Protein AF-C0D534-F1 (afdb_monomer_lite)

pLDDT: mean 90.74, std 6.22, range [72.88, 96.62]

Sequence (48 aa):
MKTRRLRNIEVSEIGYSCMGFSHGYGALPPKADAILLIRMAYELGCNP

Secondary structure (DSSP, 8-state):
--EEEETTEEEESSPPP-GGGSTTSSSPPPHHHHHHHHHHHHHTT---

InterPro domains:
  IPR036812 NAD(P)-dependent oxidoreductase domain superfamily [SSF51430] (1-47)

Radius of gyration: 12.8 Å; chains: 1; bounding box: 31×21×28 Å

Foldseek 3Di:
DDWDDDPPDIFDPDADDPPLCDPPNPDHDPPVVSVVVVVVCVVVPRGD

Structure (mmCIF, N/CA/C/O backbone):
data_AF-C0D534-F1
#
_entry.id   AF-C0D534-F1
#
loop_
_atom_site.group_PDB
_atom_site.id
_atom_site.type_symbol
_atom_site.label_atom_id
_atom_site.label_alt_id
_atom_site.label_comp_id
_atom_site.label_asym_id
_atom_site.label_entity_id
_atom_site.label_seq_id
_atom_site.pdbx_PDB_ins_code
_atom_site.Cartn_x
_atom_site.Cartn_y
_atom_site.Cartn_z
_atom_site.occupancy
_atom_site.B_iso_or_equiv
_atom_site.auth_seq_id
_atom_site.auth_comp_id
_atom_site.auth_asym_id
_atom_site.auth_atom_id
_atom_site.pdbx_PDB_model_num
ATOM 1 N N . MET A 1 1 ? -4.415 -5.272 11.994 1.00 83.69 1 MET A N 1
ATOM 2 C CA . MET A 1 1 ? -4.081 -3.832 12.001 1.00 83.69 1 MET A CA 1
ATOM 3 C C . MET A 1 1 ? -4.773 -3.153 13.180 1.00 83.69 1 MET A C 1
ATOM 5 O O . MET A 1 1 ? -5.862 -3.591 13.527 1.00 83.69 1 MET A O 1
ATOM 9 N N . LYS A 1 2 ? -4.178 -2.126 13.805 1.00 93.62 2 LYS A N 1
ATOM 10 C CA . LYS A 1 2 ? -4.901 -1.233 14.735 1.00 93.62 2 LYS A CA 1
ATOM 11 C C . LYS A 1 2 ? -5.675 -0.182 13.937 1.00 93.62 2 LYS A C 1
ATOM 13 O O . LYS A 1 2 ? -5.178 0.261 12.902 1.00 93.62 2 LYS A O 1
ATOM 18 N N . THR A 1 3 ? -6.849 0.223 14.413 1.00 94.94 3 THR A N 1
ATOM 19 C CA . THR A 1 3 ? -7.708 1.203 13.732 1.00 94.94 3 THR A CA 1
ATOM 20 C C . THR A 1 3 ? -7.926 2.458 14.575 1.00 94.94 3 THR A C 1
ATOM 22 O O . THR A 1 3 ? -7.733 2.471 15.794 1.00 94.94 3 THR A O 1
ATOM 25 N N . ARG A 1 4 ? -8.268 3.557 13.903 1.00 95.75 4 ARG A N 1
ATOM 26 C CA . ARG A 1 4 ? -8.589 4.860 14.487 1.00 95.75 4 ARG A CA 1
ATOM 27 C C . ARG A 1 4 ? -9.841 5.406 13.819 1.00 95.75 4 ARG A C 1
ATOM 29 O O . ARG A 1 4 ? -10.068 5.200 12.634 1.00 95.75 4 ARG A O 1
ATOM 36 N N . ARG A 1 5 ? -10.649 6.152 14.569 1.00 96.44 5 ARG A N 1
ATOM 37 C CA . ARG A 1 5 ? -11.866 6.762 14.030 1.00 96.44 5 ARG A CA 1
ATOM 38 C C . ARG A 1 5 ? -11.573 8.153 13.480 1.00 96.44 5 ARG A C 1
ATOM 40 O O . ARG A 1 5 ? -11.184 9.047 14.230 1.00 96.44 5 ARG A O 1
ATOM 47 N N . LEU A 1 6 ? -11.790 8.345 12.182 1.00 94.50 6 LEU A N 1
ATOM 48 C CA . LEU A 1 6 ? -11.703 9.635 11.508 1.00 94.50 6 LEU A CA 1
ATOM 49 C C . LEU A 1 6 ? -13.119 10.141 11.219 1.00 94.50 6 LEU A C 1
ATOM 51 O O . LEU A 1 6 ? -13.747 9.774 10.228 1.00 94.50 6 LEU A O 1
ATOM 55 N N . ARG A 1 7 ? -13.640 11.001 12.103 1.00 95.38 7 ARG A N 1
ATOM 56 C CA . ARG A 1 7 ? -15.042 11.460 12.082 1.00 95.38 7 ARG A CA 1
ATOM 57 C C . ARG A 1 7 ? -1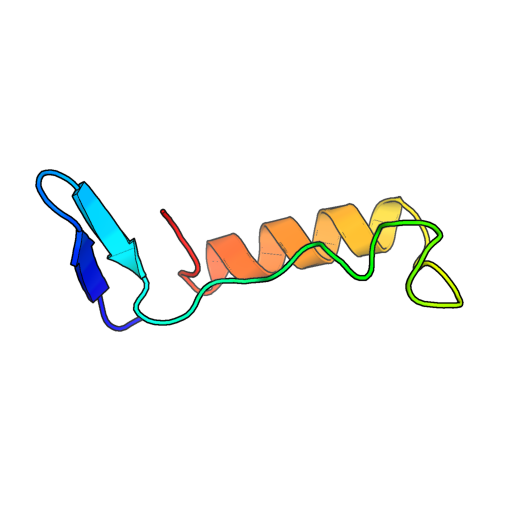6.023 10.273 12.121 1.00 95.38 7 ARG A C 1
ATOM 59 O O . ARG A 1 7 ? -16.253 9.705 13.190 1.00 95.38 7 ARG A O 1
ATOM 66 N N . ASN A 1 8 ? -16.564 9.905 10.961 1.00 96.62 8 ASN A N 1
ATOM 67 C CA . ASN A 1 8 ? -17.616 8.903 10.791 1.00 96.62 8 ASN A CA 1
ATOM 68 C C . ASN A 1 8 ? -17.112 7.617 10.117 1.00 96.62 8 ASN A C 1
ATOM 70 O O . ASN A 1 8 ? -17.918 6.728 9.871 1.00 96.62 8 ASN A O 1
ATOM 74 N N . ILE A 1 9 ? -15.814 7.523 9.809 1.00 95.56 9 ILE A N 1
ATOM 75 C CA . ILE A 1 9 ? -15.192 6.321 9.241 1.00 95.56 9 ILE A CA 1
ATOM 76 C C . ILE A 1 9 ? -14.134 5.771 10.198 1.00 95.56 9 ILE A C 1
ATOM 78 O O . ILE A 1 9 ? -13.518 6.521 10.962 1.00 95.56 9 ILE A O 1
ATOM 82 N N . GLU A 1 10 ? -13.950 4.458 10.183 1.00 94.94 10 GLU A N 1
ATOM 83 C CA . GLU A 1 10 ? -12.866 3.781 10.885 1.00 94.94 10 GLU A CA 1
ATOM 84 C C . GLU A 1 10 ? -11.770 3.469 9.873 1.00 94.94 10 GLU A C 1
ATOM 86 O O . GLU A 1 10 ? -12.039 2.826 8.870 1.00 94.94 10 GLU A O 1
ATOM 91 N N . VAL A 1 11 ? -10.558 3.947 10.139 1.00 95.38 11 VAL A N 1
ATOM 92 C CA . VAL A 1 11 ? -9.408 3.822 9.243 1.00 95.38 11 VAL A CA 1
ATOM 93 C C . VAL A 1 11 ? -8.286 3.072 9.944 1.00 95.38 11 VAL A C 1
ATOM 95 O O . VAL A 1 11 ? -8.186 3.083 11.174 1.00 95.38 11 VAL A O 1
ATOM 98 N N . SER A 1 12 ? -7.387 2.462 9.184 1.00 95.56 12 SER A N 1
ATOM 99 C CA . SER A 1 12 ? -6.143 1.932 9.740 1.00 95.56 12 SER A CA 1
ATOM 100 C C . SER A 1 12 ? -5.283 3.027 10.395 1.00 95.56 12 SER A C 1
ATOM 102 O O . SER A 1 12 ? -5.205 4.164 9.933 1.00 95.56 12 SER A O 1
ATOM 104 N N . GLU A 1 13 ? -4.616 2.695 11.505 1.00 95.31 13 GLU A N 1
ATOM 105 C CA . GLU A 1 13 ? -3.709 3.617 12.212 1.00 95.31 13 GLU A CA 1
ATOM 106 C C . GLU A 1 13 ? -2.485 4.007 11.365 1.00 95.31 13 GLU A C 1
ATOM 108 O O . GLU A 1 13 ? -1.904 5.074 11.564 1.00 95.31 13 GLU A O 1
ATOM 113 N N . ILE A 1 14 ? -2.103 3.147 10.420 1.00 93.44 14 ILE A N 1
ATOM 114 C CA . ILE A 1 14 ? -0.981 3.340 9.503 1.00 93.44 14 ILE A CA 1
ATOM 115 C C . ILE A 1 14 ? -1.512 3.242 8.073 1.00 93.44 14 ILE A C 1
ATOM 117 O O . ILE A 1 14 ? -2.108 2.237 7.700 1.00 93.44 14 ILE A O 1
ATOM 121 N N . GLY A 1 15 ? -1.248 4.269 7.265 1.00 92.06 15 GLY A N 1
ATOM 122 C CA . GLY A 1 15 ? -1.559 4.279 5.837 1.00 92.06 15 GLY A CA 1
ATOM 123 C C . GLY A 1 15 ? -0.351 3.920 4.971 1.00 92.06 15 GLY A C 1
ATOM 124 O O . GLY A 1 15 ? 0.796 4.158 5.351 1.00 92.06 15 GLY A O 1
ATOM 125 N N . TYR A 1 16 ? -0.610 3.394 3.774 1.00 93.25 16 TYR A N 1
ATOM 126 C CA . TYR A 1 16 ? 0.416 3.186 2.752 1.00 93.25 16 TYR A CA 1
ATOM 127 C C . TYR A 1 16 ? 0.444 4.361 1.765 1.00 93.25 16 TYR A C 1
ATOM 129 O O . TYR A 1 16 ? -0.547 4.646 1.093 1.00 93.25 16 TYR A O 1
ATOM 137 N N . SER A 1 17 ? 1.581 5.056 1.676 1.00 89.31 17 SER A N 1
ATOM 138 C CA . SER A 1 17 ? 1.750 6.202 0.775 1.00 89.31 17 SER A CA 1
ATOM 139 C C . SER A 1 17 ? 2.127 5.758 -0.636 1.00 89.31 17 SER A C 1
ATOM 141 O O . SER A 1 17 ? 3.042 4.963 -0.823 1.00 89.31 17 SER A O 1
ATOM 143 N N . CYS A 1 18 ? 1.474 6.348 -1.636 1.00 89.75 18 CYS A N 1
ATOM 144 C CA . CYS A 1 18 ? 1.751 6.103 -3.054 1.00 89.75 18 CYS A CA 1
ATOM 145 C C . CYS A 1 18 ? 2.659 7.172 -3.690 1.00 89.75 18 CYS A C 1
ATOM 147 O O . CYS A 1 18 ? 2.812 7.192 -4.909 1.00 89.75 18 CYS A O 1
ATOM 149 N N . MET A 1 19 ? 3.260 8.077 -2.902 1.00 87.69 19 MET A N 1
ATOM 150 C CA . MET A 1 19 ? 4.104 9.154 -3.449 1.00 87.69 19 MET A CA 1
ATOM 151 C C . MET A 1 19 ? 5.288 8.613 -4.268 1.00 87.69 19 MET A C 1
ATOM 153 O O . MET A 1 19 ? 5.601 9.164 -5.321 1.00 87.69 19 MET A O 1
ATOM 157 N N . GLY A 1 20 ? 5.867 7.478 -3.859 1.00 85.19 20 GLY A N 1
ATOM 158 C CA . GLY A 1 20 ? 6.949 6.793 -4.581 1.00 85.19 20 GLY A CA 1
ATOM 159 C C . GLY A 1 20 ? 6.568 6.228 -5.957 1.00 85.19 20 GLY A C 1
ATOM 160 O O . GLY A 1 20 ? 7.435 5.718 -6.657 1.00 85.19 20 GLY A O 1
ATOM 161 N N . PHE A 1 21 ? 5.297 6.318 -6.365 1.00 86.75 21 PHE A N 1
ATOM 162 C CA . PHE A 1 21 ? 4.825 5.951 -7.707 1.00 86.75 21 PHE A CA 1
ATOM 163 C C . PHE A 1 21 ? 4.675 7.162 -8.643 1.00 86.75 21 PHE A C 1
ATOM 165 O O . PHE A 1 21 ? 4.154 7.024 -9.749 1.00 86.75 21 PHE A O 1
ATOM 172 N N . SER A 1 22 ? 5.128 8.347 -8.221 1.00 80.94 22 SER A N 1
ATOM 173 C CA . SER A 1 22 ? 5.134 9.572 -9.026 1.00 80.94 22 SER A CA 1
ATOM 174 C C . SER A 1 22 ? 6.554 10.016 -9.399 1.00 80.94 22 SER A C 1
ATOM 176 O O . SER A 1 22 ? 7.505 9.801 -8.648 1.00 80.94 22 SER A O 1
ATOM 178 N N . HIS A 1 23 ? 6.690 10.685 -10.550 1.00 73.62 23 HIS A N 1
ATOM 179 C CA . HIS A 1 23 ? 7.958 11.123 -11.158 1.00 73.62 23 HIS A CA 1
ATOM 180 C C . HIS A 1 23 ? 8.816 12.058 -10.275 1.00 73.62 23 HIS A C 1
ATOM 182 O O . HIS A 1 23 ? 9.955 12.348 -10.624 1.00 73.62 23 HIS A O 1
ATOM 188 N N . GLY A 1 24 ? 8.287 12.544 -9.147 1.00 77.19 24 GLY A N 1
ATOM 189 C CA . GLY A 1 24 ? 8.979 13.464 -8.239 1.00 77.19 24 GLY A CA 1
ATOM 190 C C . GLY A 1 24 ? 9.888 12.815 -7.189 1.00 77.19 24 GLY A C 1
ATOM 191 O O . GLY A 1 24 ? 10.553 13.547 -6.464 1.00 77.19 24 GLY A O 1
ATOM 192 N N . TYR A 1 25 ? 9.921 11.479 -7.078 1.00 78.12 25 TYR A N 1
ATOM 193 C CA . TYR A 1 25 ? 10.564 10.783 -5.946 1.00 78.12 25 TYR A CA 1
ATOM 194 C C . TYR A 1 25 ? 11.699 9.820 -6.338 1.00 78.12 25 TYR A C 1
ATOM 196 O O . TYR A 1 25 ? 12.136 9.015 -5.517 1.00 78.12 25 TYR A O 1
ATOM 204 N N . GLY A 1 26 ? 12.214 9.923 -7.567 1.00 80.56 26 GLY A N 1
ATOM 205 C CA . GLY A 1 26 ? 13.329 9.109 -8.061 1.00 80.56 26 GLY A CA 1
ATOM 206 C C . GLY A 1 26 ? 12.887 7.966 -8.974 1.00 80.56 26 GLY A C 1
ATOM 207 O O . GLY A 1 26 ? 11.918 8.098 -9.721 1.00 80.56 26 GLY A O 1
ATOM 208 N N . ALA A 1 27 ? 13.641 6.863 -8.959 1.00 83.69 27 ALA A N 1
ATOM 209 C CA . ALA A 1 27 ? 13.362 5.706 -9.803 1.00 83.69 27 ALA A CA 1
ATOM 210 C C . ALA A 1 27 ? 12.034 5.052 -9.399 1.00 83.69 27 ALA A C 1
ATOM 212 O O . ALA A 1 27 ? 11.861 4.596 -8.269 1.00 83.69 27 ALA A O 1
ATOM 213 N N . LEU A 1 28 ? 11.105 5.015 -10.349 1.00 87.38 28 LEU A N 1
ATOM 214 C CA . LEU A 1 28 ? 9.787 4.425 -10.173 1.00 87.38 28 LEU A CA 1
ATOM 215 C C . LEU A 1 28 ? 9.882 2.896 -10.216 1.00 87.38 28 LEU A C 1
ATOM 217 O O . LEU A 1 28 ? 10.558 2.364 -11.103 1.00 87.38 28 LEU A O 1
ATOM 221 N N . PRO A 1 29 ? 9.178 2.172 -9.328 1.00 87.06 29 PRO A N 1
ATOM 222 C CA . PRO A 1 29 ? 9.027 0.738 -9.499 1.00 87.06 29 PRO A CA 1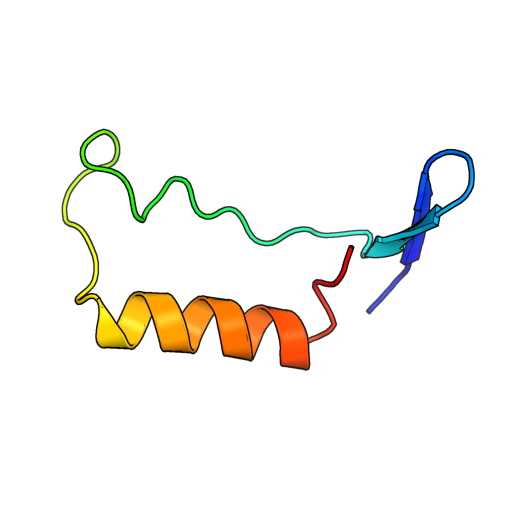
ATOM 223 C C . PRO A 1 29 ? 8.248 0.447 -10.792 1.00 87.06 29 PRO A C 1
ATOM 225 O O . PRO A 1 29 ? 7.416 1.262 -11.218 1.00 87.06 29 PRO A O 1
ATOM 228 N N . PRO A 1 30 ? 8.461 -0.722 -11.416 1.00 92.50 30 PRO A N 1
ATOM 229 C CA . PRO A 1 30 ? 7.612 -1.184 -12.502 1.00 92.50 30 PRO A CA 1
ATOM 230 C C . PRO A 1 30 ? 6.132 -1.122 -12.111 1.00 92.50 30 PRO A C 1
ATOM 232 O O . PRO A 1 30 ? 5.749 -1.410 -10.977 1.00 92.50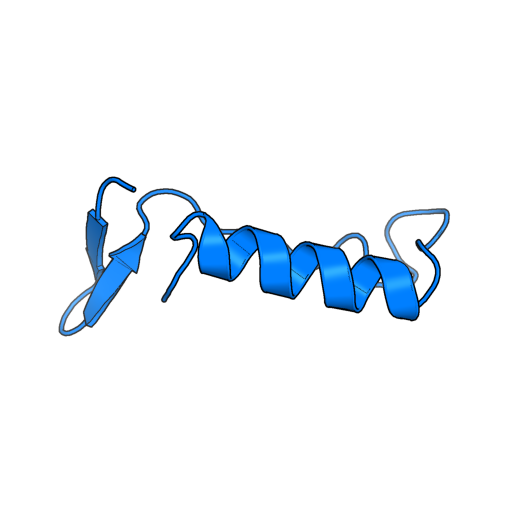 30 PRO A O 1
ATOM 235 N N . LYS A 1 31 ? 5.268 -0.787 -13.074 1.00 91.94 31 LYS A N 1
ATOM 236 C CA . LYS A 1 31 ? 3.823 -0.637 -12.834 1.00 91.94 31 LYS A CA 1
ATOM 237 C C . LYS A 1 31 ? 3.196 -1.873 -12.174 1.00 91.94 31 LYS A C 1
ATOM 239 O O . LYS A 1 31 ? 2.317 -1.730 -11.329 1.00 91.94 31 LYS A O 1
ATOM 244 N N . ALA A 1 32 ? 3.632 -3.071 -12.567 1.00 95.56 32 ALA A N 1
ATOM 245 C CA . ALA A 1 32 ? 3.148 -4.324 -11.992 1.00 95.56 32 ALA A CA 1
ATOM 246 C C . ALA A 1 32 ? 3.474 -4.426 -10.493 1.00 95.56 32 ALA A C 1
ATOM 248 O O . ALA A 1 32 ? 2.593 -4.754 -9.698 1.00 95.56 32 ALA A O 1
ATOM 249 N N . ASP A 1 33 ? 4.691 -4.049 -10.107 1.00 94.00 33 ASP A N 1
ATOM 250 C CA . ASP A 1 33 ? 5.148 -4.087 -8.718 1.00 94.00 33 ASP A CA 1
ATOM 251 C C . ASP A 1 33 ? 4.425 -3.039 -7.873 1.00 94.00 33 ASP A C 1
ATOM 253 O O . ASP A 1 33 ? 3.994 -3.336 -6.763 1.00 94.00 33 ASP A O 1
ATOM 257 N N . ALA A 1 34 ? 4.190 -1.838 -8.414 1.00 93.88 34 ALA A N 1
ATOM 258 C CA . ALA A 1 34 ? 3.392 -0.813 -7.739 1.00 93.88 34 ALA A CA 1
ATOM 259 C C . ALA A 1 34 ? 1.967 -1.306 -7.424 1.00 93.88 34 ALA A C 1
ATOM 261 O O . ALA A 1 34 ? 1.466 -1.123 -6.315 1.00 93.88 34 ALA A O 1
ATOM 262 N N . ILE A 1 35 ? 1.321 -1.985 -8.380 1.00 94.94 35 ILE A N 1
ATOM 263 C CA . ILE A 1 35 ? -0.014 -2.573 -8.183 1.00 94.94 35 ILE A CA 1
ATOM 264 C C . ILE A 1 35 ? 0.029 -3.666 -7.110 1.00 94.94 35 ILE A C 1
ATOM 266 O O . ILE A 1 35 ? -0.856 -3.721 -6.253 1.00 94.94 35 ILE A O 1
ATOM 270 N N . LEU A 1 36 ? 1.043 -4.531 -7.151 1.00 95.75 36 LEU A N 1
ATOM 271 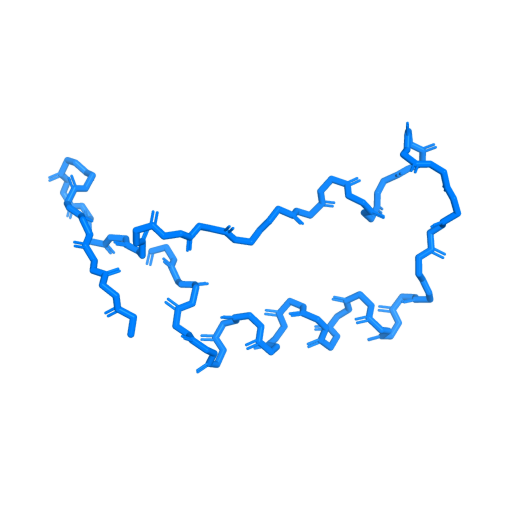C CA . LEU A 1 36 ? 1.214 -5.608 -6.182 1.00 95.75 36 LEU A CA 1
ATOM 272 C C . LEU A 1 36 ? 1.445 -5.062 -4.768 1.00 95.75 36 LEU A C 1
ATOM 274 O O . LEU A 1 36 ? 0.818 -5.544 -3.828 1.00 95.75 36 LEU A O 1
ATOM 278 N N . LEU A 1 37 ? 2.254 -4.012 -4.623 1.00 94.31 37 LEU A N 1
ATOM 279 C CA . LEU A 1 37 ? 2.510 -3.344 -3.346 1.00 94.31 37 LEU A CA 1
ATOM 280 C C . LEU A 1 37 ? 1.238 -2.742 -2.738 1.00 94.31 37 LEU A C 1
ATOM 282 O O . LEU A 1 37 ? 0.980 -2.945 -1.553 1.00 94.31 37 LEU A O 1
ATOM 286 N N . ILE A 1 38 ? 0.411 -2.056 -3.536 1.00 94.25 38 ILE A N 1
ATOM 287 C CA . ILE A 1 38 ? -0.866 -1.493 -3.059 1.00 94.25 38 ILE A CA 1
ATOM 288 C C . ILE A 1 38 ? -1.799 -2.608 -2.575 1.00 94.2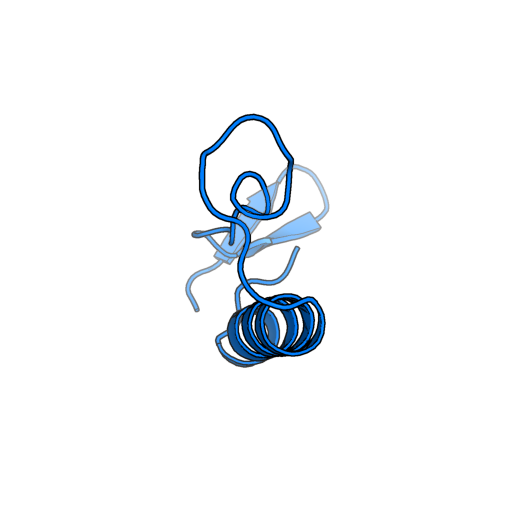5 38 ILE A C 1
ATOM 290 O O . ILE A 1 38 ? -2.391 -2.500 -1.501 1.00 94.25 38 ILE A O 1
ATOM 294 N N . ARG A 1 39 ? -1.921 -3.695 -3.349 1.00 95.56 39 ARG A N 1
ATOM 295 C CA . ARG A 1 39 ? -2.753 -4.850 -2.975 1.00 95.56 39 ARG A CA 1
ATOM 296 C C . ARG A 1 39 ? -2.252 -5.500 -1.692 1.00 95.56 39 ARG A C 1
ATOM 298 O O . ARG A 1 39 ? -3.041 -5.745 -0.792 1.00 95.56 39 ARG A O 1
ATOM 305 N N . MET A 1 40 ? -0.945 -5.718 -1.585 1.00 95.50 40 MET A N 1
ATOM 306 C CA . MET A 1 40 ? -0.333 -6.280 -0.386 1.00 95.50 40 MET A CA 1
ATOM 307 C C . MET A 1 40 ? -0.589 -5.401 0.841 1.00 95.50 40 MET A C 1
ATOM 309 O O . MET A 1 40 ? -0.950 -5.919 1.892 1.00 95.50 40 MET A O 1
ATOM 313 N N . ALA A 1 41 ? -0.456 -4.078 0.716 1.00 94.62 41 ALA A N 1
ATOM 314 C CA . ALA A 1 41 ? -0.754 -3.160 1.811 1.00 94.62 41 ALA A CA 1
ATOM 315 C C . ALA A 1 41 ? -2.214 -3.283 2.278 1.00 94.62 41 ALA A C 1
ATOM 317 O O . ALA A 1 41 ? -2.471 -3.317 3.481 1.00 94.62 41 ALA A O 1
ATOM 318 N N . TYR A 1 42 ? -3.157 -3.410 1.342 1.00 94.94 42 TYR A N 1
ATOM 319 C CA . TYR A 1 42 ? -4.565 -3.635 1.664 1.00 94.94 42 TYR A CA 1
ATOM 320 C C . TYR A 1 42 ? -4.790 -4.965 2.403 1.00 94.94 42 TYR A C 1
ATOM 322 O O . TYR A 1 42 ? -5.431 -4.969 3.452 1.00 94.94 42 TYR A O 1
ATOM 330 N N . GLU A 1 43 ? -4.201 -6.068 1.926 1.00 95.06 43 GLU A N 1
ATOM 331 C CA . GLU A 1 43 ? -4.282 -7.389 2.579 1.00 95.06 43 GLU A CA 1
ATOM 332 C C . GLU A 1 43 ? -3.662 -7.396 3.989 1.00 95.06 43 GLU A C 1
ATOM 334 O O . GLU A 1 43 ? -4.124 -8.101 4.883 1.00 95.06 43 GLU A O 1
ATOM 339 N N . LEU A 1 44 ? -2.644 -6.563 4.232 1.00 94.44 44 LEU A N 1
ATOM 340 C CA . LEU A 1 44 ? -2.053 -6.361 5.563 1.00 94.44 44 LEU A CA 1
ATOM 341 C C . LEU A 1 44 ? -2.930 -5.510 6.502 1.00 94.44 44 LEU A C 1
ATOM 343 O O . LEU A 1 44 ? -2.619 -5.357 7.688 1.00 94.44 44 LEU A O 1
ATOM 347 N N . GLY A 1 45 ? -4.042 -4.976 5.995 1.00 91.94 45 GLY A N 1
ATOM 348 C CA . GLY A 1 45 ? -5.001 -4.177 6.744 1.00 91.94 45 GLY A CA 1
ATOM 349 C C . GLY A 1 45 ? -4.730 -2.675 6.716 1.00 91.94 45 GLY A C 1
ATOM 350 O O . GLY A 1 45 ? -5.313 -1.966 7.531 1.00 91.94 45 GLY A O 1
ATOM 351 N N . CYS A 1 46 ? -3.889 -2.170 5.803 1.00 92.19 46 CYS A N 1
ATOM 352 C CA . CYS A 1 46 ? -3.806 -0.737 5.493 1.00 92.19 46 CYS A CA 1
ATOM 353 C C . CYS A 1 46 ? -5.023 -0.319 4.658 1.00 92.19 46 CYS A C 1
ATOM 355 O O . CYS A 1 46 ? -4.924 -0.106 3.448 1.00 92.19 46 CYS A O 1
ATOM 357 N N . ASN A 1 47 ? -6.184 -0.243 5.304 1.00 87.50 47 ASN A N 1
ATOM 358 C CA . ASN A 1 47 ? -7.448 0.151 4.696 1.00 87.50 47 ASN A CA 1
ATOM 359 C C . ASN A 1 47 ? -7.915 1.541 5.186 1.00 87.50 47 ASN A C 1
ATOM 361 O O . ASN A 1 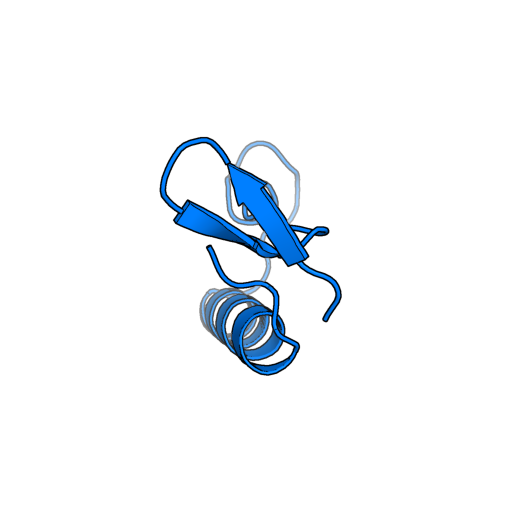47 ? -7.552 1.966 6.293 1.00 87.50 47 ASN A O 1
ATOM 365 N N . PRO A 1 48 ? -8.639 2.289 4.336 1.00 72.88 48 PRO A N 1
ATOM 366 C CA . PRO A 1 48 ? -9.354 3.500 4.724 1.00 72.88 48 PRO A CA 1
ATOM 367 C C . PRO A 1 48 ? -10.705 3.198 5.380 1.00 72.88 48 PRO A C 1
ATOM 369 O O . PRO A 1 48 ? -11.128 2.020 5.374 1.00 72.88 48 PRO A O 1
#

Organism: NCBI:txid518636